Protein AF-A0A529K3I7-F1 (afdb_monomer_lite)

Foldseek 3Di:
DEDDPFCVVVVVVVCVVCVVVVHHDDYFYQQLVSQLVVLVCLLVVVDQEEEAAEPLLLLCQLPVARRHVDDCGLASCLVSQHYYEYEHANVQWGKHFAPVRPDPVCVVFDWDCPDNTIIITGDDPVSVVVSVVSNVVSNVSGNYHYHYDYDPQARGPVRD

pLDDT: mean 96.74, std 2.54, range [81.31, 98.75]

Secondary structure (DSSP, 8-state):
-EE-GGGHHHHHHHHHHHHTTT-----EETTTHHHHHHHHHHHHT--S-EEEEE-THHHHHHHT-TT---TTTT-HHHHHT--EEEEEETTTEEEESSGGGS-GGGTTS-EEEEETTEEEEEPPHHHHHHHHHHHHHHHHT-SS-EEE---TT-SBTTB-

Structure (mmCIF, N/CA/C/O backbone):
data_AF-A0A529K3I7-F1
#
_entry.id   AF-A0A529K3I7-F1
#
loop_
_atom_site.group_PDB
_atom_site.id
_atom_site.type_symbol
_atom_site.label_atom_id
_atom_site.label_alt_id
_atom_site.label_comp_id
_atom_site.label_asym_id
_atom_site.label_entity_id
_atom_site.label_seq_id
_atom_site.pdbx_PDB_ins_code
_atom_site.Cartn_x
_atom_site.Cartn_y
_atom_site.Cartn_z
_atom_site.occupancy
_atom_site.B_iso_or_equiv
_atom_site.auth_seq_id
_atom_site.auth_comp_id
_atom_site.auth_asym_id
_atom_site.auth_atom_id
_atom_site.pdbx_PDB_model_num
ATOM 1 N N . ILE A 1 1 ? -2.360 6.170 8.820 1.00 98.06 1 ILE A N 1
ATOM 2 C CA . ILE A 1 1 ? -2.773 6.306 7.402 1.00 98.06 1 ILE A CA 1
ATOM 3 C C . ILE A 1 1 ? -1.567 6.104 6.493 1.00 98.06 1 ILE A C 1
ATOM 5 O O . ILE A 1 1 ? -0.516 6.641 6.817 1.00 98.06 1 ILE A O 1
ATOM 9 N N . THR A 1 2 ? -1.666 5.329 5.412 1.00 98.62 2 THR A N 1
ATOM 10 C CA . THR A 1 2 ? -0.541 5.107 4.476 1.00 98.62 2 THR A CA 1
ATOM 11 C C . THR A 1 2 ? -0.596 6.037 3.270 1.00 98.62 2 THR A C 1
ATOM 13 O O . THR A 1 2 ? -1.675 6.370 2.777 1.00 98.62 2 THR A O 1
ATOM 16 N N . ALA A 1 3 ? 0.573 6.461 2.795 1.00 98.06 3 ALA A N 1
ATOM 17 C CA . ALA A 1 3 ? 0.704 7.460 1.744 1.00 98.06 3 ALA A CA 1
ATOM 18 C C . ALA A 1 3 ? 1.839 7.154 0.771 1.00 98.06 3 ALA A C 1
ATOM 20 O O . ALA A 1 3 ? 2.888 6.641 1.154 1.00 98.06 3 ALA A O 1
ATOM 21 N N . PHE A 1 4 ? 1.659 7.570 -0.474 1.00 95.88 4 PHE A N 1
ATOM 22 C CA . PHE A 1 4 ? 2.696 7.602 -1.492 1.00 95.88 4 PHE A CA 1
ATOM 23 C C . PHE A 1 4 ? 2.554 8.879 -2.320 1.00 95.88 4 PHE A C 1
ATOM 25 O O . PHE A 1 4 ? 1.513 9.538 -2.267 1.00 95.88 4 PHE A O 1
ATOM 32 N N . GLY A 1 5 ? 3.589 9.264 -3.075 1.00 93.94 5 GLY A N 1
ATOM 33 C CA . GLY A 1 5 ? 3.582 10.530 -3.827 1.00 93.94 5 GLY A CA 1
ATOM 34 C C . GLY A 1 5 ? 2.302 10.699 -4.656 1.00 93.94 5 GLY A C 1
ATOM 35 O O . GLY A 1 5 ? 1.607 11.702 -4.528 1.00 93.94 5 GLY A O 1
ATOM 36 N N . VAL A 1 6 ? 1.924 9.630 -5.355 1.00 94.81 6 VAL A N 1
ATOM 37 C CA . VAL A 1 6 ? 0.762 9.537 -6.254 1.00 94.81 6 VAL A CA 1
ATOM 38 C C . VAL A 1 6 ? -0.597 9.340 -5.564 1.00 94.81 6 VAL A C 1
ATOM 40 O O . VAL A 1 6 ? -1.620 9.282 -6.235 1.00 94.81 6 VAL A O 1
ATOM 43 N N . THR A 1 7 ? -0.630 9.203 -4.235 1.00 96.88 7 THR A N 1
ATOM 44 C CA . THR A 1 7 ? -1.868 9.112 -3.428 1.00 96.88 7 THR A CA 1
ATOM 45 C C . THR A 1 7 ? -1.986 10.252 -2.410 1.00 96.88 7 THR A C 1
ATOM 47 O O . THR A 1 7 ? -2.975 10.352 -1.677 1.00 96.88 7 THR A O 1
ATOM 50 N N . THR A 1 8 ? -1.008 11.164 -2.388 1.00 96.25 8 THR A N 1
ATOM 51 C CA . THR A 1 8 ? -0.937 12.307 -1.467 1.00 96.25 8 THR A CA 1
ATOM 52 C C . THR A 1 8 ? -2.216 13.158 -1.449 1.00 96.25 8 THR A C 1
ATOM 54 O O . THR A 1 8 ? -2.646 13.532 -0.353 1.00 96.25 8 THR A O 1
ATOM 57 N N . PRO A 1 9 ? -2.884 13.457 -2.588 1.00 95.56 9 PRO A N 1
ATOM 58 C CA . PRO A 1 9 ? -4.130 14.224 -2.563 1.00 95.56 9 PRO A CA 1
ATOM 59 C C . PRO A 1 9 ? -5.234 13.572 -1.713 1.00 95.56 9 PRO A C 1
ATOM 61 O O . PRO A 1 9 ? -5.868 14.264 -0.910 1.00 95.56 9 PRO A O 1
ATOM 64 N N . ALA A 1 10 ? -5.418 12.252 -1.834 1.00 95.88 10 ALA A N 1
ATOM 65 C CA . ALA A 1 10 ? -6.414 11.494 -1.073 1.00 95.88 10 ALA A CA 1
ATOM 66 C C . ALA A 1 10 ? -6.068 11.451 0.424 1.00 95.88 10 ALA A C 1
ATOM 68 O O . ALA A 1 10 ? -6.906 11.763 1.269 1.00 95.88 10 ALA A O 1
ATOM 69 N N . VAL A 1 11 ? -4.803 11.172 0.756 1.00 97.44 11 VAL A N 1
ATOM 70 C CA . VAL A 1 11 ? -4.299 11.154 2.141 1.00 97.44 11 VAL A CA 1
ATOM 71 C C . VAL A 1 11 ? -4.511 12.507 2.817 1.00 97.44 11 VAL A C 1
ATOM 73 O O . VAL A 1 11 ? -5.066 12.574 3.913 1.00 97.44 11 VAL A O 1
ATOM 76 N N . ASN A 1 12 ? -4.134 13.599 2.149 1.00 97.31 12 ASN A N 1
ATOM 77 C CA . ASN A 1 12 ? -4.292 14.950 2.683 1.00 97.31 12 ASN A CA 1
ATOM 78 C C . ASN A 1 12 ? -5.764 15.321 2.895 1.00 97.31 12 ASN A C 1
ATOM 80 O O . ASN A 1 12 ? -6.085 16.051 3.835 1.00 97.31 12 ASN A O 1
ATOM 84 N N . HIS A 1 13 ? -6.663 14.842 2.031 1.00 96.56 13 HIS A N 1
ATOM 85 C CA . HIS A 1 13 ? -8.098 15.018 2.227 1.00 96.56 13 HIS A CA 1
ATOM 86 C C . HIS A 1 13 ? -8.577 14.309 3.501 1.00 96.56 13 HIS A C 1
ATOM 88 O O . HIS A 1 13 ? -9.212 14.948 4.340 1.00 96.56 13 HIS A O 1
ATOM 94 N N . CYS A 1 14 ? -8.208 13.040 3.693 1.00 96.81 14 CYS A N 1
ATOM 95 C CA . CYS A 1 14 ? -8.565 12.279 4.891 1.00 96.81 14 CYS A CA 1
ATOM 96 C C . CYS A 1 14 ? -7.999 12.900 6.174 1.00 96.81 14 CYS A C 1
ATOM 98 O O . CYS A 1 14 ? -8.733 13.044 7.145 1.00 96.81 14 CYS A O 1
ATOM 100 N N . VAL A 1 15 ? -6.733 13.336 6.174 1.00 97.12 15 VAL A N 1
ATOM 101 C CA . VAL A 1 15 ? -6.121 14.000 7.340 1.00 97.12 15 VAL A CA 1
ATOM 102 C C . VAL A 1 15 ? -6.913 15.248 7.741 1.00 97.12 15 VAL A C 1
ATOM 104 O O . VAL A 1 15 ? -7.251 15.399 8.912 1.00 97.12 15 VAL A O 1
ATOM 107 N N . ARG A 1 16 ? -7.286 16.109 6.782 1.00 96.44 16 ARG A N 1
ATOM 108 C CA . ARG A 1 16 ? -8.114 17.296 7.071 1.00 96.44 16 ARG A CA 1
ATOM 109 C C . ARG A 1 16 ? -9.496 16.928 7.607 1.00 96.44 16 ARG A C 1
ATOM 111 O O . ARG A 1 16 ? -9.970 17.572 8.540 1.00 96.44 16 ARG A O 1
ATOM 118 N N . LEU A 1 17 ? -10.132 15.910 7.026 1.00 96.56 17 LEU A N 1
ATOM 119 C CA . LEU A 1 17 ? -11.435 15.425 7.478 1.00 96.56 17 LEU A CA 1
ATOM 120 C C . LEU A 1 17 ? -11.368 14.947 8.936 1.00 96.56 17 LEU A C 1
ATOM 122 O O . LEU A 1 17 ? -12.222 15.313 9.740 1.00 96.56 17 LEU A O 1
ATOM 126 N N . PHE A 1 18 ? -10.334 14.183 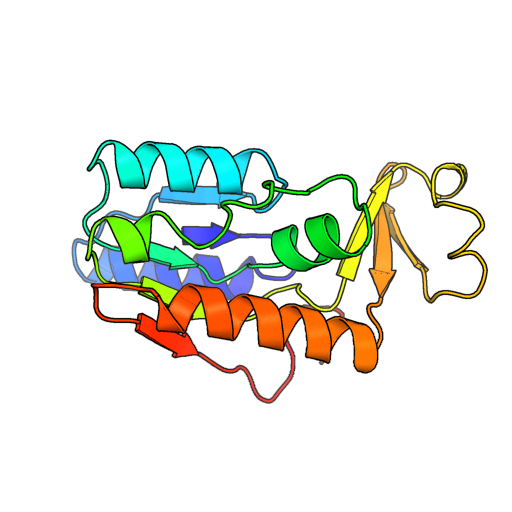9.284 1.00 95.62 18 PHE A N 1
ATOM 127 C CA . PHE A 1 18 ? -10.106 13.666 10.633 1.00 95.62 18 PHE A CA 1
ATOM 128 C C . PHE A 1 18 ? -9.816 14.762 11.654 1.00 95.62 18 PHE A C 1
ATOM 130 O O . PHE A 1 18 ? -10.419 14.758 12.727 1.00 95.62 18 PHE A O 1
ATOM 137 N N . SER A 1 19 ? -9.003 15.761 11.299 1.00 91.50 19 SER A N 1
ATOM 138 C CA . SER A 1 19 ? -8.770 16.918 12.173 1.00 91.50 19 SER A CA 1
ATOM 139 C C . SER A 1 19 ? -10.068 17.660 12.516 1.00 91.50 19 SER A C 1
ATOM 141 O O . SER A 1 19 ? -10.224 18.130 13.640 1.00 91.50 19 SER A O 1
ATOM 143 N N . GLY A 1 20 ? -11.031 17.714 11.587 1.00 93.56 20 GLY A N 1
ATOM 144 C CA . GLY A 1 20 ? -12.361 18.287 11.830 1.00 93.56 20 GLY A CA 1
ATOM 145 C C . GLY A 1 20 ? -13.244 17.487 12.799 1.00 93.56 20 GLY A C 1
ATOM 146 O O . GLY A 1 20 ? -14.236 18.022 13.284 1.00 93.56 20 GLY A O 1
ATOM 147 N N . HIS A 1 21 ? -12.882 16.237 13.101 1.00 94.12 21 HIS A N 1
ATOM 148 C CA . HIS A 1 21 ? -13.619 15.322 13.982 1.00 94.12 21 HIS A CA 1
ATOM 149 C C . HIS A 1 21 ? -12.819 14.937 15.240 1.00 94.12 21 HIS A C 1
ATOM 151 O O . HIS A 1 21 ? -13.122 13.927 15.869 1.00 94.12 21 HIS A O 1
ATOM 157 N N . SER A 1 22 ? -11.789 15.714 15.604 1.00 93.31 22 SER A N 1
ATOM 158 C CA . SER A 1 22 ? -10.903 15.427 16.749 1.00 93.31 22 SER A CA 1
ATOM 159 C C . SER A 1 22 ? -10.196 14.065 16.668 1.00 93.31 22 SER A C 1
ATOM 161 O O . SER A 1 22 ? -9.869 13.474 17.694 1.00 93.31 22 SER A O 1
ATOM 163 N N . ILE A 1 23 ? -9.939 13.577 15.451 1.00 95.81 23 ILE A N 1
ATOM 164 C CA . ILE A 1 23 ? -9.162 12.363 15.194 1.00 95.81 23 ILE A CA 1
ATOM 165 C C . ILE A 1 23 ? -7.740 12.778 14.807 1.00 95.81 23 ILE A C 1
ATOM 167 O O . ILE A 1 23 ? -7.536 13.517 13.839 1.00 95.81 23 ILE A O 1
ATOM 171 N N . GLU A 1 24 ? -6.752 12.285 15.550 1.00 96.12 24 GLU A N 1
ATOM 172 C CA . GLU A 1 24 ? -5.339 12.463 15.222 1.00 96.12 24 GLU A CA 1
ATOM 173 C C . GLU A 1 24 ? -4.891 11.409 14.203 1.00 96.12 24 GLU A C 1
ATOM 175 O O . GLU A 1 24 ? -5.139 10.214 14.359 1.00 96.12 24 GLU A O 1
ATOM 180 N N . ALA A 1 25 ? -4.230 11.851 13.133 1.00 96.62 25 ALA A N 1
ATOM 181 C CA . ALA A 1 25 ? -3.794 10.978 12.052 1.00 96.62 25 ALA A CA 1
ATOM 182 C C . ALA A 1 25 ? -2.270 10.988 11.921 1.00 96.62 25 ALA A C 1
ATOM 184 O O . ALA A 1 25 ? -1.671 12.015 11.609 1.00 96.62 25 ALA A O 1
ATOM 185 N N . ILE A 1 26 ? -1.655 9.813 12.063 1.00 98.19 26 ILE A N 1
ATOM 186 C CA . ILE A 1 26 ? -0.230 9.608 11.783 1.00 98.19 26 ILE A CA 1
ATOM 187 C C . ILE A 1 26 ? -0.072 9.041 10.371 1.00 98.19 26 ILE A C 1
ATOM 189 O O . ILE A 1 26 ? -0.645 7.994 10.040 1.00 98.19 26 ILE A O 1
ATOM 193 N N . VAL A 1 27 ? 0.689 9.744 9.529 1.00 98.44 27 VAL A N 1
ATOM 194 C CA . VAL A 1 27 ? 0.944 9.367 8.133 1.00 98.44 27 VAL A CA 1
ATOM 195 C C . VAL A 1 27 ? 2.219 8.531 8.028 1.00 98.44 27 VAL A C 1
ATOM 197 O O . VAL A 1 27 ? 3.275 8.938 8.504 1.00 98.44 27 VAL A O 1
ATOM 200 N N . PHE A 1 28 ? 2.126 7.388 7.354 1.00 98.69 28 PHE A N 1
ATOM 201 C CA . PHE A 1 28 ? 3.240 6.489 7.076 1.00 98.69 28 PHE A CA 1
ATOM 202 C C . PHE A 1 28 ? 3.524 6.455 5.571 1.00 98.69 28 PHE A C 1
ATOM 204 O O . PHE A 1 28 ? 2.610 6.172 4.793 1.00 98.69 28 PHE A O 1
ATOM 211 N N . PRO A 1 29 ? 4.765 6.714 5.129 1.00 98.12 29 PRO A N 1
ATOM 212 C CA . PRO A 1 29 ? 5.129 6.524 3.731 1.00 98.12 29 PRO A CA 1
ATOM 213 C C . PRO A 1 29 ? 5.136 5.028 3.393 1.00 98.12 29 PRO A C 1
ATOM 215 O O . PRO A 1 29 ? 5.792 4.245 4.073 1.00 98.12 29 PRO A O 1
ATOM 218 N N . ALA A 1 30 ? 4.441 4.627 2.334 1.00 98.31 30 ALA A N 1
ATOM 219 C CA . ALA A 1 30 ? 4.366 3.244 1.867 1.00 98.31 30 ALA A CA 1
ATOM 220 C C . ALA A 1 30 ? 5.637 2.854 1.084 1.00 98.31 30 ALA A C 1
ATOM 222 O O . ALA A 1 30 ? 5.610 2.642 -0.123 1.00 98.31 30 ALA A O 1
ATOM 223 N N . ASN A 1 31 ? 6.781 2.858 1.771 1.00 97.25 31 ASN A N 1
ATOM 224 C CA . ASN A 1 31 ? 8.114 2.593 1.221 1.00 97.25 31 ASN A CA 1
ATOM 225 C C . ASN A 1 31 ? 8.742 1.301 1.781 1.00 97.25 31 ASN A C 1
ATOM 227 O O . ASN A 1 31 ? 9.964 1.174 1.880 1.00 97.25 31 ASN A O 1
ATOM 231 N N . GLY A 1 32 ? 7.908 0.383 2.255 1.00 98.00 32 GLY A N 1
ATOM 232 C CA . GLY A 1 32 ? 8.281 -0.844 2.942 1.00 98.00 32 GLY A CA 1
ATOM 233 C C . GLY A 1 32 ? 8.548 -0.619 4.427 1.00 98.00 32 GLY A C 1
ATOM 234 O O . GLY A 1 32 ? 7.971 -1.280 5.292 1.00 98.00 32 GLY A O 1
ATOM 235 N N . ALA A 1 33 ? 9.424 0.336 4.752 1.00 98.38 33 ALA A N 1
ATOM 236 C CA . ALA A 1 33 ? 9.751 0.661 6.139 1.00 98.38 33 ALA A CA 1
ATOM 237 C C . ALA A 1 33 ? 8.573 1.309 6.879 1.00 98.38 33 ALA A C 1
ATOM 239 O O . ALA A 1 33 ? 8.329 0.969 8.039 1.00 98.38 33 ALA A O 1
ATOM 240 N N . GLY A 1 34 ? 7.833 2.210 6.226 1.00 98.56 34 GLY A N 1
ATOM 241 C CA . GLY A 1 34 ? 6.668 2.848 6.834 1.00 98.56 34 GLY A CA 1
ATOM 242 C C . GLY A 1 34 ? 5.518 1.873 7.070 1.00 98.56 34 GLY A C 1
ATOM 243 O O . GLY A 1 34 ? 4.980 1.873 8.176 1.00 98.56 34 GLY A O 1
ATOM 244 N N . GLY A 1 35 ? 5.215 0.978 6.121 1.00 98.62 35 GLY A N 1
ATOM 245 C CA . GLY A 1 35 ? 4.261 -0.114 6.329 1.00 98.62 35 GLY A CA 1
ATOM 246 C C . GLY A 1 35 ? 4.636 -0.995 7.516 1.00 98.62 35 GLY A C 1
ATOM 247 O O . GLY A 1 35 ? 3.847 -1.139 8.446 1.00 98.62 35 GLY A O 1
ATOM 248 N N . ARG A 1 36 ? 5.879 -1.500 7.566 1.00 98.62 36 ARG A N 1
ATOM 249 C CA . ARG A 1 36 ? 6.367 -2.289 8.717 1.00 98.62 36 ARG A CA 1
ATOM 250 C C . ARG A 1 36 ? 6.241 -1.544 10.041 1.00 98.62 36 ARG A C 1
ATOM 252 O O . ARG A 1 36 ? 5.873 -2.139 11.053 1.00 98.62 36 ARG A O 1
ATOM 259 N N . LYS A 1 37 ? 6.564 -0.247 10.054 1.00 98.75 37 LYS A N 1
ATOM 260 C CA . LYS A 1 37 ? 6.471 0.558 11.272 1.00 98.75 37 LYS A CA 1
ATOM 261 C C . LYS A 1 37 ? 5.020 0.740 11.712 1.00 98.75 37 LYS A C 1
ATOM 263 O O . LYS A 1 37 ? 4.759 0.635 12.907 1.00 98.75 37 LYS A O 1
ATOM 268 N N . MET A 1 38 ? 4.103 0.968 10.773 1.00 98.75 38 MET A N 1
ATOM 269 C CA . MET A 1 38 ? 2.669 1.032 11.050 1.00 98.75 38 MET A CA 1
ATOM 270 C C . MET A 1 38 ? 2.171 -0.281 11.665 1.00 98.75 38 MET A C 1
ATOM 272 O O . MET A 1 38 ? 1.595 -0.243 12.747 1.00 98.75 38 MET A O 1
ATOM 276 N N . GLU A 1 39 ? 2.450 -1.429 11.036 1.00 98.69 39 GLU A N 1
ATOM 277 C CA . GLU A 1 39 ? 2.046 -2.753 11.549 1.00 98.69 39 GLU A CA 1
ATOM 278 C C . GLU A 1 39 ? 2.570 -2.984 12.978 1.00 98.69 39 GLU A C 1
ATOM 280 O O . GLU A 1 39 ? 1.812 -3.346 13.874 1.00 98.69 39 GLU A O 1
ATOM 285 N N . SER A 1 40 ? 3.850 -2.681 13.224 1.00 98.62 40 SER A N 1
ATOM 286 C CA . SER A 1 40 ? 4.471 -2.835 14.546 1.00 98.62 40 SER A CA 1
ATOM 287 C C . SER A 1 40 ? 3.821 -1.968 15.629 1.00 98.62 40 SER A C 1
ATOM 289 O O . SER A 1 40 ? 3.714 -2.408 16.773 1.00 98.62 40 SER A O 1
ATOM 291 N N . LEU A 1 41 ? 3.418 -0.738 15.303 1.00 98.69 41 LEU A N 1
ATOM 292 C CA . LEU A 1 41 ? 2.751 0.155 16.254 1.00 98.69 41 LEU A CA 1
ATOM 293 C C . LEU A 1 41 ? 1.295 -0.267 16.502 1.00 98.69 41 LEU A C 1
ATOM 295 O O . LEU A 1 41 ? 0.816 -0.189 17.630 1.00 98.69 41 LEU A O 1
ATOM 299 N N . VAL A 1 42 ? 0.609 -0.777 15.476 1.00 98.69 42 VAL A N 1
ATOM 300 C CA . VAL A 1 42 ? -0.726 -1.372 15.632 1.00 98.69 42 VAL A CA 1
ATOM 301 C C . VAL A 1 42 ? -0.669 -2.575 16.575 1.00 98.69 42 VAL A C 1
ATOM 303 O O . VAL A 1 42 ? -1.480 -2.679 17.495 1.00 98.69 42 VAL A O 1
ATOM 306 N N . ASP A 1 43 ? 0.324 -3.453 16.418 1.00 98.31 43 ASP A N 1
ATOM 307 C CA . ASP A 1 43 ? 0.517 -4.589 17.325 1.00 98.31 43 ASP A CA 1
ATOM 308 C C . ASP A 1 43 ? 0.747 -4.163 18.776 1.00 98.31 43 ASP A C 1
ATOM 310 O O . ASP A 1 43 ? 0.184 -4.770 19.698 1.00 98.31 43 ASP A O 1
ATOM 314 N N . ALA A 1 44 ? 1.524 -3.095 18.965 1.00 98.50 44 ALA A N 1
ATOM 315 C CA . ALA A 1 44 ? 1.784 -2.491 20.266 1.00 98.50 44 ALA A CA 1
ATOM 316 C C . ALA A 1 44 ? 0.537 -1.837 20.896 1.00 98.50 44 ALA A C 1
ATOM 318 O O . ALA A 1 44 ? 0.541 -1.571 22.092 1.00 98.50 44 ALA A O 1
ATOM 319 N N . GLY A 1 45 ? -0.555 -1.667 20.140 1.00 98.31 45 GLY A N 1
ATOM 320 C CA . GLY A 1 45 ? -1.802 -1.075 20.632 1.00 98.31 45 GLY A CA 1
ATOM 321 C C . GLY A 1 45 ? -1.805 0.453 20.618 1.00 98.31 45 GLY A C 1
ATOM 322 O O . GLY A 1 45 ? -2.587 1.056 21.340 1.00 98.31 45 GLY A O 1
ATOM 323 N N . GLU A 1 46 ? -0.954 1.070 19.797 1.00 98.50 46 GLU A N 1
ATOM 324 C CA . GLU A 1 46 ? -0.809 2.532 19.703 1.00 98.50 46 GLU A CA 1
ATOM 325 C C . GLU A 1 46 ? -1.888 3.195 18.825 1.00 98.50 46 GLU A C 1
ATOM 327 O O . GLU A 1 46 ? -1.911 4.415 18.685 1.00 98.50 46 GLU A O 1
ATOM 332 N N . PHE A 1 47 ? -2.757 2.405 18.184 1.00 98.31 47 PHE A N 1
ATOM 333 C CA . PHE A 1 47 ? -3.771 2.894 17.250 1.00 98.31 47 PHE A CA 1
ATOM 334 C C . PHE A 1 47 ? -5.139 2.263 17.499 1.00 98.31 47 PHE A C 1
ATOM 336 O O . PHE A 1 47 ? -5.255 1.042 17.603 1.00 98.31 47 PHE A O 1
ATOM 343 N N . ASP A 1 48 ? -6.178 3.100 17.473 1.00 98.00 48 ASP A N 1
ATOM 344 C CA . ASP A 1 48 ? -7.577 2.671 17.576 1.00 98.00 48 ASP A CA 1
ATOM 345 C C . ASP A 1 48 ? -8.156 2.165 16.247 1.00 98.00 48 ASP A C 1
ATOM 347 O O . ASP A 1 48 ? -9.129 1.415 16.243 1.00 98.00 48 ASP A O 1
ATOM 351 N N . ALA A 1 49 ? -7.598 2.593 15.108 1.00 98.19 49 ALA A N 1
ATOM 352 C CA . ALA A 1 49 ? -8.047 2.213 13.769 1.00 98.19 49 ALA A CA 1
ATOM 353 C C . ALA A 1 49 ? -6.946 2.417 12.716 1.00 98.19 49 ALA A C 1
ATOM 355 O O . ALA A 1 49 ? -6.017 3.208 12.900 1.00 98.19 49 ALA A O 1
ATOM 356 N N . VAL A 1 50 ? -7.085 1.746 11.570 1.00 98.56 50 VAL A N 1
ATOM 357 C CA . VAL A 1 50 ? -6.172 1.883 10.427 1.00 98.56 50 VAL A CA 1
ATOM 358 C C . VAL A 1 50 ? -6.924 2.341 9.182 1.00 98.56 50 VAL A C 1
ATOM 360 O O . VAL A 1 50 ? -7.910 1.740 8.768 1.00 98.56 50 VAL A O 1
ATOM 363 N N . LEU A 1 51 ? -6.405 3.392 8.548 1.00 98.44 51 LEU A N 1
ATOM 364 C CA . LEU A 1 51 ? -6.791 3.806 7.202 1.00 98.44 51 LEU A CA 1
ATOM 365 C C . LEU A 1 51 ? -5.624 3.547 6.243 1.00 98.44 51 LEU A C 1
ATOM 367 O O . LEU A 1 51 ? -4.690 4.342 6.156 1.00 98.44 51 LEU A O 1
ATOM 371 N N . ASP A 1 52 ? -5.652 2.431 5.538 1.00 98.44 52 ASP A N 1
ATOM 372 C CA . ASP A 1 52 ? -4.571 1.981 4.672 1.00 98.44 52 ASP A CA 1
ATOM 373 C C . ASP A 1 52 ? -4.877 2.294 3.202 1.00 98.44 52 ASP A C 1
ATOM 375 O O . ASP A 1 52 ? -5.308 1.438 2.430 1.00 98.44 52 ASP A O 1
ATOM 379 N N . LEU A 1 53 ? -4.729 3.567 2.824 1.00 98.38 53 LEU A N 1
ATOM 380 C CA . LEU A 1 53 ? -5.064 4.030 1.474 1.00 98.38 53 LEU A CA 1
ATOM 381 C C . LEU A 1 53 ? -4.067 3.583 0.409 1.00 98.38 53 LEU A C 1
ATOM 383 O O . LEU A 1 53 ? -4.424 3.538 -0.764 1.00 98.38 53 LEU A O 1
ATOM 387 N N . THR A 1 54 ? -2.820 3.323 0.795 1.00 98.56 54 THR A N 1
ATOM 388 C CA . THR A 1 54 ? -1.727 3.038 -0.132 1.00 98.56 54 THR A CA 1
ATOM 389 C C . THR A 1 54 ? -1.090 1.695 0.197 1.00 98.56 54 THR A C 1
ATOM 391 O O . THR A 1 54 ? -0.224 1.593 1.065 1.00 98.56 54 THR A O 1
ATOM 394 N N . THR A 1 55 ? -1.513 0.667 -0.533 1.00 98.44 55 THR A N 1
ATOM 395 C CA . THR A 1 55 ? -1.119 -0.736 -0.326 1.00 98.44 55 THR A CA 1
ATOM 396 C C . THR A 1 55 ? -0.084 -1.228 -1.348 1.00 98.44 55 THR A C 1
ATOM 398 O O . THR A 1 55 ? 0.164 -2.427 -1.450 1.00 98.44 55 THR A O 1
ATOM 401 N N . THR A 1 56 ? 0.575 -0.306 -2.063 1.00 98.44 56 THR A N 1
ATOM 402 C CA . THR A 1 56 ? 1.638 -0.566 -3.064 1.00 98.44 56 THR A CA 1
ATOM 403 C C . THR A 1 56 ? 2.744 -1.518 -2.590 1.00 98.44 56 THR A C 1
ATOM 405 O O . THR A 1 56 ? 3.258 -2.313 -3.368 1.00 98.44 56 THR A O 1
ATOM 408 N N . GLU A 1 57 ? 3.042 -1.543 -1.288 1.00 98.75 57 GLU A N 1
ATOM 409 C CA . GLU A 1 57 ? 4.043 -2.441 -0.694 1.00 98.75 57 GLU A CA 1
ATOM 410 C C . GLU A 1 57 ? 3.715 -3.935 -0.909 1.00 98.75 57 GLU A C 1
ATOM 412 O O . GLU A 1 57 ? 4.615 -4.773 -0.848 1.00 98.75 57 GLU A O 1
ATOM 417 N N . LEU A 1 58 ? 2.446 -4.278 -1.184 1.00 98.62 58 LEU A N 1
ATOM 418 C CA . LEU A 1 58 ? 2.020 -5.627 -1.574 1.00 98.62 58 LEU A CA 1
ATOM 419 C C . LEU A 1 58 ? 2.461 -5.989 -3.001 1.00 98.62 58 LEU A C 1
ATOM 421 O O . LEU A 1 58 ? 2.814 -7.141 -3.250 1.00 98.62 58 LEU A O 1
ATOM 425 N N . ALA A 1 59 ? 2.468 -5.025 -3.927 1.00 98.50 59 ALA A N 1
ATOM 426 C CA . ALA A 1 59 ? 2.975 -5.226 -5.283 1.00 98.50 59 ALA A CA 1
ATOM 427 C C . ALA A 1 59 ? 4.495 -5.433 -5.266 1.00 98.50 59 ALA A C 1
ATOM 429 O O . ALA A 1 59 ? 5.014 -6.344 -5.915 1.00 98.50 59 ALA A O 1
ATOM 430 N N . ASP A 1 60 ? 5.198 -4.640 -4.455 1.00 98.50 60 ASP A N 1
ATOM 431 C CA . ASP A 1 60 ? 6.627 -4.802 -4.213 1.00 98.50 60 ASP A CA 1
ATOM 432 C C . ASP A 1 60 ? 6.970 -6.162 -3.588 1.00 98.50 60 ASP A C 1
ATOM 434 O O . ASP A 1 60 ? 7.891 -6.824 -4.064 1.00 98.50 60 ASP A O 1
ATOM 438 N N . GLU A 1 61 ? 6.222 -6.629 -2.585 1.00 98.38 61 GLU A N 1
ATOM 439 C CA . GLU A 1 61 ? 6.423 -7.975 -2.025 1.00 98.38 61 GLU A CA 1
ATOM 440 C C . GLU A 1 61 ? 6.201 -9.072 -3.075 1.00 98.38 61 GLU A C 1
ATOM 442 O O . GLU A 1 61 ? 7.007 -9.993 -3.193 1.00 98.38 61 GLU A O 1
ATOM 447 N N . PHE A 1 62 ? 5.140 -8.962 -3.879 1.00 98.06 62 PHE A N 1
ATOM 448 C CA . PHE A 1 62 ? 4.794 -9.984 -4.867 1.00 98.06 62 PHE A CA 1
ATOM 449 C C . PHE A 1 62 ? 5.821 -10.090 -6.008 1.00 98.06 62 PHE A C 1
ATOM 451 O O . PHE A 1 62 ? 6.144 -11.190 -6.458 1.00 98.06 62 PHE A O 1
ATOM 458 N N . LEU A 1 63 ? 6.363 -8.958 -6.472 1.00 97.88 63 LEU A N 1
ATOM 459 C CA . LEU A 1 63 ? 7.209 -8.899 -7.675 1.00 97.88 63 LEU A CA 1
ATOM 460 C C . LEU A 1 63 ? 8.705 -8.712 -7.387 1.00 97.88 63 LEU A C 1
ATOM 462 O O . LEU A 1 63 ? 9.524 -8.730 -8.318 1.00 97.88 63 LEU A O 1
ATOM 466 N N . GLY A 1 64 ? 9.081 -8.611 -6.111 1.00 97.44 64 GLY A N 1
ATOM 467 C CA . GLY A 1 64 ? 10.463 -8.407 -5.675 1.00 97.44 64 GLY A CA 1
ATOM 468 C C . GLY A 1 64 ? 10.938 -6.968 -5.871 1.00 97.44 64 GLY A C 1
ATOM 469 O O . GLY A 1 64 ? 12.082 -6.742 -6.266 1.00 97.44 64 GLY A O 1
ATOM 470 N N . GLY A 1 65 ? 10.041 -6.012 -5.649 1.00 97.69 65 GLY A N 1
ATOM 471 C CA . GLY A 1 65 ? 10.353 -4.594 -5.582 1.00 97.69 65 GLY A CA 1
ATOM 472 C C . GLY A 1 65 ? 11.139 -4.222 -4.321 1.00 97.69 65 GLY A C 1
ATOM 473 O O . GLY A 1 65 ? 11.318 -5.001 -3.384 1.00 97.69 65 GLY A O 1
ATOM 474 N N . THR A 1 66 ? 11.648 -2.999 -4.315 1.00 96.94 66 THR A N 1
ATOM 475 C CA . THR A 1 66 ? 12.540 -2.458 -3.279 1.00 96.94 66 THR A CA 1
ATOM 476 C C . THR A 1 66 ? 11.798 -1.919 -2.056 1.00 96.94 66 THR A C 1
ATOM 478 O O . THR A 1 66 ? 12.396 -1.801 -0.987 1.00 96.94 66 THR A O 1
ATOM 481 N N . ALA A 1 67 ? 10.504 -1.627 -2.187 1.00 97.12 67 ALA A N 1
ATOM 482 C CA . ALA A 1 67 ? 9.645 -1.063 -1.152 1.00 97.12 67 ALA A CA 1
ATOM 483 C C . ALA A 1 67 ? 8.722 -2.116 -0.510 1.00 97.12 67 ALA A C 1
ATOM 485 O O . ALA A 1 67 ? 7.634 -1.790 -0.040 1.00 97.12 67 ALA A O 1
ATOM 486 N N . THR A 1 68 ? 9.139 -3.384 -0.452 1.00 98.19 68 THR A N 1
ATOM 487 C CA . THR A 1 68 ? 8.364 -4.413 0.257 1.00 98.19 68 THR A CA 1
ATOM 488 C C . THR A 1 68 ? 8.274 -4.110 1.758 1.00 98.19 68 THR A C 1
ATOM 490 O O . THR A 1 68 ? 9.269 -3.754 2.403 1.00 98.19 68 THR A O 1
ATOM 493 N N . ALA A 1 69 ? 7.083 -4.297 2.336 1.00 98.06 69 ALA A N 1
ATOM 494 C CA . ALA A 1 69 ? 6.851 -4.303 3.782 1.00 98.06 69 ALA A CA 1
ATOM 495 C C . ALA A 1 69 ? 6.868 -5.717 4.404 1.00 98.06 69 ALA A C 1
ATOM 497 O O . ALA A 1 69 ? 6.688 -5.857 5.613 1.00 98.06 69 ALA A O 1
ATOM 498 N N . GLY A 1 70 ? 7.162 -6.747 3.610 1.00 98.00 70 GLY A N 1
ATOM 499 C CA . GLY A 1 70 ? 7.239 -8.143 4.027 1.00 98.00 70 GLY A CA 1
ATOM 500 C C . GLY A 1 70 ? 5.885 -8.863 4.073 1.00 98.00 70 GLY A C 1
ATOM 501 O O . GLY A 1 70 ? 4.827 -8.247 3.902 1.00 98.00 70 GLY A O 1
ATOM 502 N N . PRO A 1 71 ? 5.900 -10.178 4.352 1.00 97.50 71 PRO A N 1
ATOM 503 C CA . PRO A 1 71 ? 4.733 -11.047 4.199 1.00 97.50 71 PRO A CA 1
ATOM 504 C C . PRO A 1 71 ? 3.604 -10.738 5.186 1.00 97.50 71 PRO A C 1
ATOM 506 O O . PRO A 1 71 ? 2.443 -10.999 4.882 1.00 97.50 71 PRO A O 1
ATOM 509 N N . GLU A 1 72 ? 3.912 -10.133 6.334 1.00 97.00 72 GLU A N 1
ATOM 510 C CA . GLU A 1 72 ? 2.929 -9.773 7.365 1.00 97.00 72 GLU A CA 1
ATOM 511 C C . GLU A 1 72 ? 2.202 -8.456 7.083 1.00 97.00 72 GLU A C 1
ATOM 513 O O . GLU A 1 72 ? 1.333 -8.052 7.857 1.00 97.00 72 GLU A O 1
ATOM 518 N N . ARG A 1 73 ? 2.514 -7.776 5.975 1.00 98.31 73 ARG A N 1
ATOM 519 C CA . ARG A 1 73 ? 1.820 -6.545 5.607 1.00 98.31 73 ARG A CA 1
ATOM 520 C C . ARG A 1 73 ? 0.312 -6.783 5.484 1.00 98.31 73 ARG A C 1
ATOM 522 O O . ARG A 1 73 ? -0.111 -7.800 4.925 1.00 98.31 73 ARG A O 1
ATOM 529 N N . LEU A 1 74 ? -0.469 -5.829 5.987 1.00 98.25 74 LEU A N 1
ATOM 530 C CA . LEU A 1 74 ? -1.929 -5.814 6.045 1.00 98.25 74 LEU A CA 1
ATOM 531 C C . LEU A 1 74 ? -2.507 -6.897 6.976 1.00 98.25 74 LEU A C 1
ATOM 533 O O . LEU A 1 74 ? -3.475 -7.571 6.632 1.00 98.25 74 LEU A O 1
ATOM 537 N N . THR A 1 75 ? -1.904 -7.118 8.150 1.00 98.31 75 THR A N 1
ATOM 538 C CA . THR A 1 75 ? -2.392 -8.158 9.082 1.00 98.31 75 THR A CA 1
ATOM 539 C C . THR A 1 75 ? -2.574 -7.689 10.519 1.00 98.31 75 THR A C 1
ATOM 541 O O . THR A 1 75 ? -3.455 -8.217 11.201 1.00 98.31 75 THR A O 1
ATOM 544 N N . ALA A 1 76 ? -1.812 -6.701 11.000 1.00 98.44 76 ALA A N 1
ATOM 545 C CA . ALA A 1 76 ? -1.831 -6.309 12.407 1.00 98.44 76 ALA A CA 1
ATOM 546 C C . ALA A 1 76 ? -3.198 -5.773 12.831 1.00 98.44 76 ALA A C 1
ATOM 548 O O . ALA A 1 76 ? -3.719 -6.199 13.857 1.00 98.44 76 ALA A O 1
ATOM 549 N N . ALA A 1 77 ? -3.834 -4.918 12.022 1.00 98.50 77 ALA A N 1
ATOM 550 C CA . ALA A 1 77 ? -5.154 -4.375 12.350 1.00 98.50 77 ALA A CA 1
ATOM 551 C C . ALA A 1 77 ? -6.204 -5.486 12.508 1.00 98.50 77 ALA A C 1
ATOM 553 O O . ALA A 1 77 ? -6.894 -5.564 13.525 1.00 98.50 77 ALA A O 1
ATOM 554 N N . GLY A 1 78 ? -6.241 -6.411 11.543 1.00 97.94 78 GLY A N 1
ATOM 555 C CA . GLY A 1 78 ? -7.127 -7.571 11.577 1.00 97.94 78 GLY A CA 1
ATOM 556 C C . GLY A 1 78 ? -6.850 -8.501 12.758 1.00 97.94 78 GLY A C 1
ATOM 557 O O . GLY A 1 78 ? -7.793 -8.945 13.408 1.00 97.94 78 GLY A O 1
ATOM 558 N N . ARG A 1 79 ? -5.577 -8.757 13.085 1.00 97.88 79 ARG A N 1
ATOM 559 C CA . ARG A 1 79 ? -5.167 -9.568 14.244 1.00 97.88 79 ARG A CA 1
ATOM 560 C C . ARG A 1 79 ? -5.529 -8.908 15.576 1.00 97.88 79 ARG A C 1
ATOM 562 O O . ARG A 1 79 ? -5.927 -9.603 16.504 1.00 97.88 79 ARG A O 1
ATOM 569 N N . LYS A 1 80 ? -5.385 -7.585 15.678 1.00 98.44 80 LYS A N 1
ATOM 570 C CA . LYS A 1 80 ? -5.716 -6.793 16.874 1.00 98.44 80 LYS A CA 1
ATOM 571 C C . LYS A 1 80 ? -7.212 -6.516 17.014 1.00 98.44 80 LYS A C 1
ATOM 573 O O . LYS A 1 80 ? -7.630 -6.044 18.065 1.00 98.44 80 LYS A O 1
ATOM 578 N N . GLY A 1 81 ? -8.003 -6.816 15.984 1.00 98.31 81 GLY A N 1
ATOM 579 C CA . GLY A 1 81 ? -9.450 -6.622 15.985 1.00 98.31 81 GLY A CA 1
ATOM 580 C C . GLY A 1 81 ? -9.883 -5.157 15.890 1.00 98.31 81 GLY A C 1
ATOM 581 O O . GLY A 1 81 ? -11.056 -4.865 16.113 1.00 98.31 81 GLY A O 1
ATOM 582 N N . ILE A 1 82 ? -8.966 -4.240 15.563 1.00 98.56 82 ILE A N 1
ATOM 583 C CA . ILE A 1 82 ? -9.298 -2.823 15.389 1.00 98.56 82 ILE A CA 1
ATOM 584 C C . ILE A 1 82 ? -9.902 -2.582 13.997 1.00 98.56 82 ILE A C 1
ATOM 586 O O . ILE A 1 82 ? -9.562 -3.304 13.053 1.00 98.56 82 ILE A O 1
ATOM 590 N N . PRO A 1 83 ? -10.784 -1.581 13.828 1.00 98.31 83 PRO A N 1
ATOM 591 C CA . PRO A 1 83 ? -11.333 -1.242 12.522 1.00 98.31 83 PRO A CA 1
ATOM 592 C C . PRO A 1 83 ? -10.237 -0.921 11.500 1.00 98.31 83 PRO A C 1
ATOM 594 O O . PRO A 1 83 ? -9.332 -0.125 11.771 1.00 98.31 83 PRO A O 1
ATOM 597 N N . GLN A 1 84 ? -10.353 -1.495 10.303 1.00 98.50 84 GLN A N 1
ATOM 598 C CA . GLN A 1 84 ? -9.503 -1.158 9.163 1.00 98.50 84 GLN A CA 1
ATOM 599 C C . GLN A 1 84 ? -10.328 -0.796 7.927 1.00 98.50 84 GLN A C 1
ATOM 601 O O . GLN A 1 84 ? -11.273 -1.491 7.553 1.00 98.50 84 GLN A O 1
ATOM 606 N N . LEU A 1 85 ? -9.938 0.290 7.269 1.00 98.44 85 LEU A N 1
ATOM 607 C CA . LEU A 1 85 ? -10.396 0.652 5.933 1.00 98.44 85 LEU A CA 1
ATOM 608 C C . LEU A 1 85 ? -9.186 0.649 5.013 1.00 98.44 85 LEU A C 1
ATOM 610 O O . LEU A 1 85 ? -8.194 1.307 5.322 1.00 98.44 85 LEU A O 1
ATOM 614 N N . ILE A 1 86 ? -9.271 -0.047 3.884 1.00 98.56 86 ILE A N 1
ATOM 615 C CA . ILE A 1 86 ? -8.181 -0.103 2.908 1.00 98.56 86 ILE A CA 1
ATOM 616 C C . ILE A 1 86 ? -8.605 0.441 1.548 1.00 98.56 86 ILE A C 1
ATOM 618 O O . ILE A 1 86 ? -9.785 0.404 1.200 1.00 98.56 86 ILE A O 1
ATOM 622 N N . ALA A 1 87 ? -7.631 0.882 0.759 1.00 98.38 87 ALA A N 1
ATOM 623 C CA . ALA A 1 87 ? -7.785 1.137 -0.668 1.00 98.38 87 ALA A CA 1
ATOM 624 C C . ALA A 1 87 ? -6.568 0.586 -1.443 1.00 98.38 87 ALA A C 1
ATOM 626 O O . ALA A 1 87 ? -5.475 0.459 -0.877 1.00 98.38 87 ALA A O 1
ATOM 627 N N . PRO A 1 88 ? -6.716 0.262 -2.740 1.00 97.81 88 PRO A N 1
ATOM 628 C CA . PRO A 1 88 ? -5.643 -0.301 -3.564 1.00 97.81 88 PRO A CA 1
ATOM 629 C C . PRO A 1 88 ? -4.646 0.761 -4.067 1.00 97.81 88 PRO A C 1
ATOM 631 O O . PRO A 1 88 ? -4.088 0.623 -5.153 1.00 97.81 88 PRO A O 1
ATOM 634 N N . GLY A 1 89 ? -4.443 1.858 -3.327 1.00 98.31 89 GLY A N 1
ATOM 635 C CA . GLY A 1 89 ? -3.668 2.997 -3.810 1.00 98.31 89 GLY A CA 1
ATOM 636 C C . GLY A 1 89 ? -2.252 2.603 -4.223 1.00 98.31 89 GLY A C 1
ATOM 637 O O . GLY A 1 89 ? -1.544 1.925 -3.473 1.00 98.31 89 GLY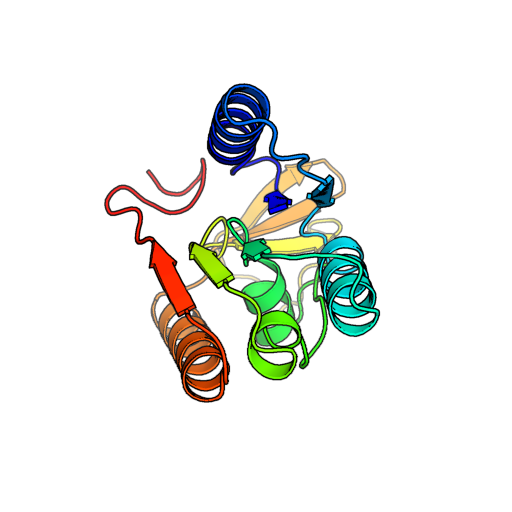 A O 1
ATOM 638 N N . ALA A 1 90 ? -1.856 3.047 -5.417 1.00 98.00 90 ALA A N 1
ATOM 639 C CA . ALA A 1 90 ? -0.572 2.763 -6.054 1.00 98.00 90 ALA A CA 1
ATOM 640 C C . ALA A 1 90 ? -0.229 1.265 -6.218 1.00 98.00 90 ALA A C 1
ATOM 642 O O . ALA A 1 90 ? 0.935 0.918 -6.407 1.00 98.00 90 ALA A O 1
ATOM 643 N N . VAL A 1 91 ? -1.209 0.355 -6.170 1.00 97.50 91 VAL A N 1
ATOM 644 C CA . VAL A 1 91 ? -0.969 -1.075 -6.456 1.00 97.50 91 VAL A CA 1
ATOM 645 C C . VAL A 1 91 ? -0.690 -1.341 -7.945 1.00 97.50 91 VAL A C 1
ATOM 647 O O . VAL A 1 91 ? -0.268 -2.431 -8.328 1.00 97.50 91 VAL A O 1
ATOM 650 N N . ASP A 1 92 ? -0.893 -0.336 -8.799 1.00 97.50 92 ASP A N 1
ATOM 651 C CA . ASP A 1 92 ? -0.596 -0.388 -10.227 1.00 97.50 92 ASP A CA 1
ATOM 652 C C . ASP A 1 92 ? 0.911 -0.306 -10.541 1.00 97.50 92 ASP A C 1
ATOM 654 O O . ASP A 1 92 ? 1.305 -0.371 -11.706 1.00 97.50 92 ASP A O 1
ATOM 658 N N . MET A 1 93 ? 1.777 -0.163 -9.531 1.00 96.81 93 MET A N 1
ATOM 659 C CA . MET A 1 93 ? 3.218 -0.013 -9.721 1.00 96.81 93 MET A CA 1
ATOM 660 C C . MET A 1 93 ? 4.060 -0.777 -8.698 1.00 96.81 93 MET A C 1
ATOM 662 O O . MET A 1 93 ? 3.653 -0.972 -7.558 1.00 96.81 93 MET A O 1
ATOM 666 N N . VAL A 1 94 ? 5.264 -1.156 -9.127 1.00 98.12 94 VAL A N 1
ATOM 667 C CA . VAL A 1 94 ? 6.326 -1.765 -8.313 1.00 98.12 94 VAL A CA 1
ATOM 668 C C . VAL A 1 94 ? 7.540 -0.850 -8.303 1.00 98.12 94 VAL A C 1
ATOM 670 O O . VAL A 1 94 ? 7.932 -0.331 -9.355 1.00 98.12 94 VAL A O 1
ATOM 673 N N . ASN A 1 95 ? 8.168 -0.681 -7.143 1.00 97.81 95 ASN A N 1
ATOM 674 C CA . ASN A 1 95 ? 9.306 0.214 -6.985 1.00 97.81 95 ASN A CA 1
ATOM 675 C C . ASN A 1 95 ? 10.637 -0.505 -7.218 1.00 97.81 95 ASN A C 1
ATOM 677 O O . ASN A 1 95 ? 10.996 -1.445 -6.511 1.00 97.81 95 ASN A O 1
ATOM 681 N N . PHE A 1 96 ? 11.445 0.010 -8.137 1.00 97.31 96 PHE A N 1
ATOM 682 C CA . PHE A 1 96 ? 12.851 -0.352 -8.296 1.00 97.31 96 PHE A CA 1
ATOM 683 C C . PHE A 1 96 ? 13.753 0.869 -8.104 1.00 97.31 96 PHE A C 1
ATOM 685 O O . PHE A 1 96 ? 13.295 2.013 -8.048 1.00 97.31 96 PHE A O 1
ATOM 692 N N . GLY A 1 97 ? 15.060 0.618 -8.012 1.00 94.94 97 GLY A N 1
ATOM 693 C CA . GLY A 1 97 ? 16.070 1.668 -7.951 1.00 94.94 97 GLY A CA 1
ATOM 694 C C . GLY A 1 97 ? 16.291 2.349 -9.305 1.00 94.94 97 GLY A C 1
ATOM 695 O O . GLY A 1 97 ? 15.369 2.581 -10.092 1.00 94.94 97 GLY A O 1
ATOM 696 N N . VAL A 1 98 ? 17.553 2.651 -9.607 1.00 95.00 98 VAL A N 1
ATOM 697 C CA . VAL A 1 98 ? 17.956 3.180 -10.920 1.00 95.00 98 VAL A CA 1
ATOM 698 C C . VAL A 1 98 ? 17.523 2.239 -12.060 1.00 95.00 98 VAL A C 1
ATOM 700 O O . VAL A 1 98 ? 17.457 1.028 -11.840 1.00 95.00 98 VAL A O 1
ATOM 703 N N . PRO A 1 99 ? 17.289 2.729 -13.291 1.00 92.38 99 PRO A N 1
ATOM 704 C CA . PRO A 1 99 ? 16.802 1.888 -14.391 1.00 92.38 99 PRO A CA 1
ATOM 705 C C . PRO A 1 99 ? 17.654 0.641 -14.672 1.00 92.38 99 PRO A C 1
ATOM 707 O O . PRO A 1 99 ? 17.120 -0.426 -14.952 1.00 92.38 99 PRO A O 1
ATOM 710 N N . SER A 1 100 ? 18.978 0.740 -14.522 1.00 92.88 100 SER A N 1
ATOM 711 C CA . SER A 1 100 ? 19.906 -0.387 -14.695 1.00 92.88 100 SER A CA 1
ATOM 712 C C . SER A 1 100 ? 19.812 -1.456 -13.600 1.00 92.88 100 SER A C 1
ATOM 714 O O . SER A 1 100 ? 20.375 -2.534 -13.762 1.00 92.88 100 SER A O 1
ATOM 716 N N . SER A 1 101 ? 19.127 -1.170 -12.489 1.00 94.44 101 SER A N 1
ATOM 717 C CA . SER A 1 101 ? 18.903 -2.121 -11.394 1.00 94.44 101 SER A CA 1
ATOM 718 C C . SER A 1 101 ? 17.632 -2.954 -11.567 1.00 94.44 101 SER A C 1
ATOM 720 O O . SER A 1 101 ? 17.432 -3.909 -10.818 1.00 94.44 101 SER A O 1
ATOM 722 N N . VAL A 1 102 ? 16.777 -2.616 -12.541 1.00 96.44 102 VAL A N 1
ATOM 723 C CA . VAL A 1 102 ? 15.563 -3.384 -12.831 1.00 96.44 102 VAL A CA 1
ATOM 724 C C . VAL A 1 102 ? 15.961 -4.785 -13.322 1.00 96.44 102 VAL A C 1
ATOM 726 O O . VAL A 1 102 ? 16.729 -4.895 -14.281 1.00 96.44 102 VAL A O 1
ATOM 729 N N . PRO A 1 103 ? 15.467 -5.870 -12.693 1.00 97.00 103 PRO A N 1
ATOM 730 C CA . PRO A 1 103 ? 15.798 -7.234 -13.096 1.00 97.00 103 PRO A CA 1
ATOM 731 C C . PRO A 1 103 ? 15.512 -7.505 -14.577 1.00 97.00 103 PRO A C 1
ATOM 733 O O . PRO A 1 103 ? 14.446 -7.159 -15.077 1.00 97.00 103 PRO A O 1
ATOM 736 N N . ALA A 1 104 ? 16.416 -8.216 -15.259 1.00 95.81 104 ALA A N 1
ATOM 737 C CA . ALA A 1 104 ? 16.315 -8.486 -16.699 1.00 95.81 104 ALA A CA 1
ATOM 738 C C . ALA A 1 104 ? 14.999 -9.169 -17.118 1.00 95.81 104 ALA A C 1
ATOM 740 O O . ALA A 1 104 ? 14.515 -8.935 -18.217 1.00 95.81 104 ALA A O 1
ATOM 741 N N . ARG A 1 105 ? 14.371 -9.951 -16.226 1.00 96.06 105 ARG A N 1
ATOM 742 C CA . ARG A 1 105 ? 13.044 -10.558 -16.457 1.00 96.06 105 ARG A CA 1
ATOM 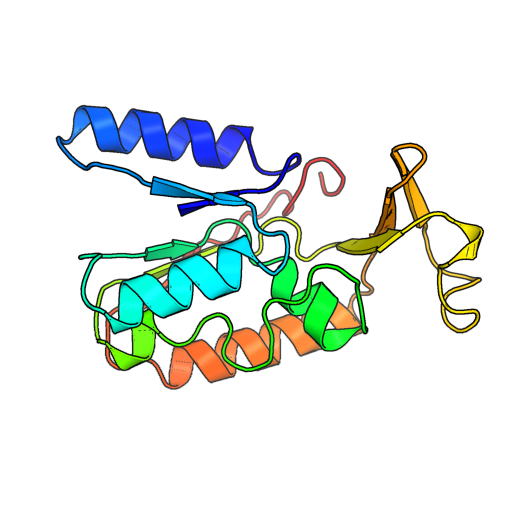743 C C . ARG A 1 105 ? 11.918 -9.539 -16.686 1.00 96.06 105 ARG A C 1
ATOM 745 O O . ARG A 1 105 ? 10.835 -9.919 -17.110 1.00 96.06 105 ARG A O 1
ATOM 752 N N . PHE A 1 106 ? 12.156 -8.269 -16.368 1.00 96.62 106 PHE A N 1
ATOM 753 C CA . PHE A 1 106 ? 11.219 -7.166 -16.531 1.00 96.62 106 PHE A CA 1
ATOM 754 C C . PHE A 1 106 ? 11.623 -6.207 -17.665 1.00 96.62 106 PHE A C 1
ATOM 756 O O . PHE A 1 106 ? 11.098 -5.099 -17.734 1.00 96.62 106 PHE A O 1
ATOM 763 N N . CYS A 1 107 ? 12.539 -6.601 -18.561 1.00 89.75 107 CYS A N 1
ATOM 764 C CA . CYS A 1 107 ? 13.036 -5.727 -19.632 1.00 89.75 107 CYS A CA 1
ATOM 765 C C . CYS A 1 107 ? 11.939 -5.224 -20.583 1.00 89.75 107 CYS A C 1
ATOM 767 O O . CYS A 1 107 ? 12.010 -4.085 -21.033 1.00 89.75 107 CYS A O 1
ATOM 769 N N . ASP A 1 108 ? 10.909 -6.035 -20.830 1.00 93.94 108 ASP A N 1
ATOM 770 C CA . ASP A 1 108 ? 9.815 -5.712 -21.758 1.00 93.94 108 ASP A CA 1
ATOM 771 C C . ASP A 1 108 ? 8.628 -5.019 -21.067 1.00 93.94 108 ASP A C 1
ATOM 773 O O . ASP A 1 108 ? 7.539 -4.884 -21.628 1.00 93.94 108 ASP A O 1
ATOM 777 N N . ARG A 1 109 ? 8.804 -4.600 -19.810 1.00 96.81 109 ARG A N 1
ATOM 778 C CA . ARG A 1 109 ? 7.744 -3.987 -19.007 1.00 96.81 109 ARG A CA 1
ATOM 779 C C . ARG A 1 109 ? 7.662 -2.483 -19.239 1.00 96.81 109 ARG A C 1
ATOM 781 O O . ARG A 1 109 ? 8.625 -1.826 -19.627 1.00 96.81 109 ARG A O 1
ATOM 788 N N . LYS A 1 110 ? 6.493 -1.910 -18.938 1.00 96.31 110 LYS A N 1
ATOM 789 C CA . LYS A 1 110 ? 6.301 -0.456 -18.945 1.00 96.31 110 LYS A CA 1
ATOM 790 C C . LYS A 1 110 ? 6.958 0.147 -17.703 1.00 96.31 110 LYS A C 1
ATOM 792 O O . LYS A 1 110 ? 6.440 0.002 -16.595 1.00 96.31 110 LYS A O 1
ATOM 797 N N . LEU A 1 111 ? 8.096 0.803 -17.910 1.00 95.50 111 LEU A N 1
ATOM 798 C CA . LEU A 1 111 ? 8.875 1.474 -16.872 1.00 95.50 111 LEU A CA 1
ATOM 799 C C . LEU A 1 111 ? 8.683 2.991 -16.946 1.00 95.50 111 LEU A C 1
ATOM 801 O O . LEU A 1 111 ? 8.703 3.579 -18.027 1.00 95.50 111 LEU A O 1
ATOM 805 N N . TYR A 1 112 ? 8.558 3.630 -15.789 1.00 93.44 112 TYR A N 1
ATOM 806 C CA . TYR A 1 112 ? 8.544 5.078 -15.639 1.00 93.44 112 TYR A CA 1
ATOM 807 C C . TYR A 1 112 ? 9.744 5.505 -14.798 1.00 93.44 112 TYR A C 1
ATOM 809 O O . TYR A 1 112 ? 9.905 5.070 -13.657 1.00 93.44 112 TYR A O 1
ATOM 817 N N . ALA A 1 113 ? 10.575 6.391 -15.340 1.00 90.00 113 ALA A N 1
ATOM 818 C CA . ALA A 1 113 ? 11.613 7.057 -14.562 1.00 90.00 113 ALA A CA 1
ATOM 819 C C . ALA A 1 113 ? 10.955 8.134 -13.686 1.00 90.00 113 ALA A C 1
ATOM 821 O O . ALA A 1 113 ? 10.721 9.253 -14.140 1.00 90.00 113 ALA A O 1
ATOM 822 N N . HIS A 1 114 ? 10.600 7.780 -12.449 1.00 88.44 114 HIS A N 1
ATOM 823 C CA . HIS A 1 114 ? 9.944 8.702 -11.520 1.00 88.44 114 HIS A CA 1
ATOM 824 C C . HIS A 1 114 ? 10.940 9.711 -10.942 1.00 88.44 114 HIS A C 1
ATOM 826 O O . HIS A 1 114 ? 10.660 10.905 -10.867 1.00 88.44 114 HIS A O 1
ATOM 832 N N . THR A 1 115 ? 12.137 9.238 -10.590 1.00 89.38 115 THR A N 1
ATOM 833 C CA . THR A 1 115 ? 13.292 10.074 -10.239 1.00 89.38 115 THR A CA 1
ATOM 834 C C . THR A 1 115 ? 14.560 9.474 -10.856 1.00 89.38 115 THR A C 1
ATOM 836 O O . THR A 1 1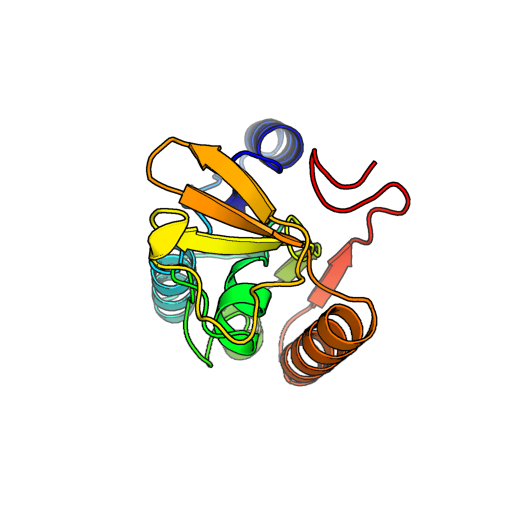15 ? 14.530 8.325 -11.303 1.00 89.38 115 THR A O 1
ATOM 839 N N . PRO A 1 116 ? 15.712 10.174 -10.836 1.00 90.06 116 PRO A N 1
ATOM 840 C CA . PRO A 1 116 ? 16.987 9.573 -11.238 1.00 90.06 116 PRO A CA 1
ATOM 841 C C . PRO A 1 116 ? 17.368 8.307 -10.451 1.00 90.06 116 PRO A C 1
ATOM 843 O O . PRO A 1 116 ? 18.202 7.537 -10.918 1.00 90.06 116 PRO A O 1
ATOM 846 N N . TYR A 1 117 ? 16.767 8.086 -9.276 1.00 92.25 117 TYR A N 1
ATOM 847 C CA . TYR A 1 117 ? 17.073 6.975 -8.372 1.00 92.25 117 TYR A CA 1
ATOM 848 C C . TYR A 1 117 ? 15.931 5.963 -8.228 1.00 92.25 117 TYR A C 1
ATOM 850 O O . TYR A 1 117 ? 16.111 4.952 -7.551 1.00 92.25 117 TYR A O 1
ATOM 858 N N . THR A 1 118 ? 14.771 6.220 -8.840 1.00 93.19 118 THR A N 1
ATOM 859 C CA . THR A 1 118 ? 13.561 5.409 -8.663 1.00 93.19 118 THR A CA 1
ATOM 860 C C . THR A 1 118 ? 12.880 5.163 -9.994 1.00 93.19 118 THR A C 1
ATOM 862 O O . THR A 1 118 ? 12.462 6.097 -10.684 1.00 93.19 118 THR A O 1
ATOM 865 N N . THR A 1 119 ? 12.712 3.885 -10.305 1.00 96.06 119 THR A N 1
ATOM 866 C CA . THR A 1 119 ? 11.989 3.406 -11.478 1.00 96.06 119 THR A CA 1
ATOM 867 C C . THR A 1 119 ? 10.711 2.729 -11.019 1.00 96.06 119 THR A C 1
ATOM 869 O O . THR A 1 119 ? 10.755 1.835 -10.179 1.00 96.06 119 THR A O 1
ATOM 872 N N . LEU A 1 120 ? 9.576 3.135 -11.577 1.00 96.94 120 LEU A N 1
ATOM 873 C CA . LEU A 1 120 ? 8.287 2.499 -11.327 1.00 96.94 120 LEU A CA 1
ATOM 874 C C . LEU A 1 120 ? 7.977 1.549 -12.479 1.00 96.94 120 LEU A C 1
ATOM 876 O O . LEU A 1 120 ? 8.006 1.957 -13.638 1.00 96.94 120 LEU A O 1
ATOM 880 N N . MET A 1 121 ? 7.672 0.294 -12.178 1.00 97.88 121 MET A N 1
ATOM 881 C CA . MET A 1 121 ? 7.225 -0.683 -13.169 1.00 97.88 121 MET A CA 1
ATOM 882 C C . MET A 1 121 ? 5.714 -0.870 -13.063 1.00 97.88 121 MET A C 1
ATOM 884 O O . MET A 1 121 ? 5.229 -1.207 -11.989 1.00 97.88 121 MET A O 1
ATOM 888 N N . ARG A 1 122 ? 4.976 -0.699 -14.166 1.00 98.06 122 ARG A N 1
ATOM 889 C CA . ARG A 1 122 ? 3.523 -0.945 -14.209 1.00 98.06 122 ARG A CA 1
ATOM 890 C C . ARG A 1 122 ? 3.216 -2.430 -13.991 1.00 98.06 122 ARG A C 1
ATOM 892 O O . ARG A 1 122 ? 3.803 -3.262 -14.690 1.00 98.06 122 ARG A O 1
ATOM 899 N N . THR A 1 123 ? 2.285 -2.754 -13.097 1.00 98.19 123 THR A N 1
ATOM 900 C CA . THR A 1 123 ? 1.769 -4.122 -12.909 1.00 98.19 123 THR A CA 1
ATOM 901 C C . THR A 1 123 ? 0.858 -4.557 -14.062 1.00 98.19 123 THR A C 1
ATOM 903 O O . THR A 1 123 ? 0.292 -3.729 -14.781 1.00 98.19 123 THR A O 1
ATOM 906 N N . THR A 1 124 ? 0.762 -5.866 -14.292 1.00 97.81 124 THR A N 1
ATOM 907 C CA . THR A 1 124 ? -0.170 -6.466 -15.264 1.00 97.81 124 THR A CA 1
ATOM 908 C C . THR A 1 124 ? -1.504 -6.832 -14.614 1.00 97.81 124 THR A C 1
ATOM 910 O O . THR A 1 124 ? -1.624 -6.858 -13.391 1.00 97.81 124 THR A O 1
ATOM 913 N N . GLU A 1 125 ? -2.513 -7.152 -15.428 1.00 96.44 125 GLU A N 1
ATOM 914 C CA . GLU A 1 125 ? -3.815 -7.620 -14.934 1.00 96.44 125 GLU A CA 1
ATOM 915 C C . GLU A 1 125 ? -3.687 -8.894 -14.085 1.00 96.44 125 GLU A C 1
ATOM 917 O O . GLU A 1 125 ? -4.241 -8.950 -12.990 1.00 96.44 125 GLU A O 1
ATOM 922 N N . ASP A 1 126 ? -2.891 -9.870 -14.536 1.00 98.19 126 ASP A N 1
ATOM 923 C CA . ASP A 1 126 ? -2.641 -11.116 -13.795 1.00 98.19 126 ASP A CA 1
ATOM 924 C C . ASP A 1 126 ? -1.950 -10.854 -12.447 1.00 98.19 126 ASP A C 1
ATOM 926 O O . ASP A 1 126 ? -2.278 -11.466 -11.430 1.00 98.19 126 ASP A O 1
ATOM 930 N N . GLU A 1 127 ? -1.007 -9.910 -12.409 1.00 98.38 127 GLU A N 1
ATOM 931 C CA . GLU A 1 127 ? -0.318 -9.532 -11.174 1.00 98.38 127 GLU A CA 1
ATOM 932 C C . GLU A 1 127 ? -1.262 -8.824 -10.200 1.00 98.38 127 GLU A C 1
ATOM 934 O O . GLU A 1 127 ? -1.279 -9.151 -9.014 1.00 98.38 127 GLU A O 1
ATOM 939 N N . ILE A 1 128 ? -2.083 -7.891 -10.692 1.00 97.06 128 ILE A N 1
ATOM 940 C CA . ILE A 1 128 ? -3.104 -7.214 -9.882 1.00 97.06 128 ILE A CA 1
ATOM 941 C C . ILE A 1 128 ? -4.116 -8.231 -9.347 1.00 97.06 128 ILE A C 1
ATOM 943 O O . ILE A 1 128 ? -4.504 -8.140 -8.181 1.00 97.06 128 ILE A O 1
ATOM 947 N N . PHE A 1 129 ? -4.519 -9.214 -10.157 1.00 98.06 129 PHE A N 1
ATOM 948 C CA . PHE A 1 129 ? -5.414 -10.284 -9.725 1.00 98.06 129 PHE A CA 1
ATOM 949 C C . PHE A 1 129 ? -4.823 -11.068 -8.546 1.00 98.06 129 PHE A C 1
ATOM 951 O O . PHE A 1 129 ? -5.492 -11.242 -7.524 1.00 98.06 129 PHE A O 1
ATOM 958 N N . GLU A 1 130 ? -3.559 -11.485 -8.636 1.00 98.50 130 GLU A N 1
ATOM 959 C CA . GLU A 1 130 ? -2.896 -12.217 -7.554 1.00 98.50 130 GLU A CA 1
ATOM 960 C C . GLU A 1 130 ? -2.698 -11.365 -6.294 1.00 98.50 130 GLU A C 1
ATOM 962 O O . GLU A 1 130 ? -2.962 -11.835 -5.182 1.00 98.50 130 GLU A O 1
ATOM 967 N N . ILE A 1 131 ? -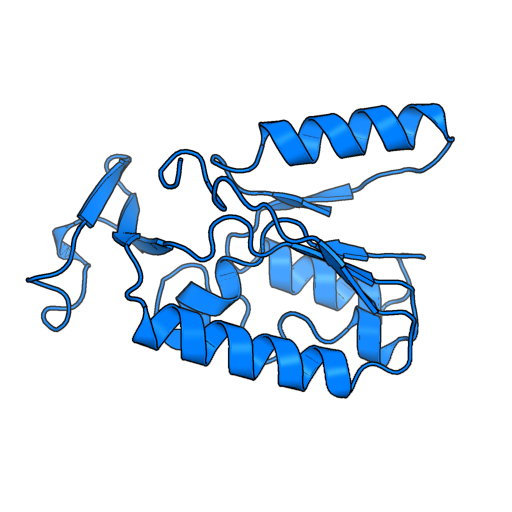2.322 -10.092 -6.444 1.00 98.38 131 ILE A N 1
ATOM 968 C CA . ILE A 1 131 ? -2.218 -9.157 -5.315 1.00 98.38 131 ILE A CA 1
ATOM 969 C C . ILE A 1 131 ? -3.588 -8.976 -4.647 1.00 98.38 131 ILE A C 1
ATOM 971 O O . ILE A 1 131 ? -3.698 -9.028 -3.418 1.00 98.38 131 ILE A O 1
ATOM 975 N N . GLY A 1 132 ? -4.653 -8.827 -5.437 1.00 98.06 132 GLY A N 1
ATOM 976 C CA . GLY A 1 132 ? -6.030 -8.752 -4.955 1.00 98.06 132 GLY A CA 1
ATOM 977 C C . GLY A 1 132 ? -6.457 -10.019 -4.214 1.00 98.06 132 GLY A C 1
ATOM 978 O O . GLY A 1 132 ? -7.024 -9.933 -3.123 1.00 98.06 132 GLY A O 1
ATOM 979 N N . ARG A 1 133 ? -6.116 -11.202 -4.738 1.00 98.44 133 ARG A N 1
ATOM 980 C CA . ARG A 1 133 ? -6.387 -12.494 -4.091 1.00 98.44 133 ARG A CA 1
ATOM 981 C C . ARG A 1 133 ? -5.696 -12.600 -2.730 1.00 98.44 133 ARG A C 1
ATOM 983 O O . ARG A 1 133 ? -6.337 -12.988 -1.753 1.00 98.44 133 ARG A O 1
ATOM 990 N N . VAL A 1 134 ? -4.414 -12.241 -2.639 1.00 97.88 134 VAL A N 1
ATOM 991 C CA . VAL A 1 134 ? -3.658 -12.243 -1.371 1.00 97.88 134 VAL A CA 1
ATOM 992 C C . VAL A 1 134 ? -4.230 -11.219 -0.387 1.00 97.88 134 VAL A C 1
ATOM 994 O O . VAL A 1 134 ? -4.390 -11.519 0.797 1.00 97.88 134 VAL A O 1
ATOM 997 N N . THR A 1 135 ? -4.601 -10.034 -0.873 1.00 98.19 135 THR A N 1
ATOM 998 C CA . THR A 1 135 ? -5.257 -8.987 -0.075 1.00 98.19 135 THR A CA 1
ATOM 999 C C . THR A 1 135 ? -6.569 -9.499 0.521 1.00 98.19 135 THR A C 1
ATOM 1001 O O . THR A 1 135 ? -6.785 -9.399 1.727 1.00 98.19 135 THR A O 1
ATOM 1004 N N . ALA A 1 136 ? -7.419 -10.126 -0.296 1.00 98.12 136 ALA A N 1
ATOM 1005 C CA . ALA A 1 136 ? -8.686 -10.697 0.147 1.00 98.12 136 ALA A CA 1
ATOM 1006 C C . ALA A 1 136 ? -8.491 -11.803 1.195 1.00 98.12 136 ALA A C 1
ATOM 1008 O O . ALA A 1 136 ? -9.223 -11.842 2.180 1.00 98.12 136 ALA A O 1
ATOM 1009 N N . GLN A 1 137 ? -7.482 -12.667 1.032 1.00 98.19 137 GLN A N 1
ATOM 1010 C CA . GLN A 1 137 ? -7.156 -13.704 2.019 1.00 98.19 137 GLN A CA 1
ATOM 1011 C C . GLN A 1 137 ? -6.759 -13.112 3.376 1.00 98.19 137 GLN A C 1
ATOM 1013 O O . GLN A 1 137 ? -7.223 -13.589 4.411 1.00 98.19 137 GLN A O 1
ATOM 1018 N N . LYS A 1 138 ? -5.943 -12.053 3.377 1.00 98.06 138 LYS A N 1
ATOM 1019 C CA . LYS A 1 138 ? -5.536 -11.348 4.602 1.00 98.06 138 LYS A CA 1
ATOM 1020 C C . LYS A 1 138 ? -6.730 -10.705 5.305 1.00 98.06 138 LYS A C 1
ATOM 1022 O O . LYS A 1 138 ? -6.892 -10.872 6.510 1.00 98.06 138 LYS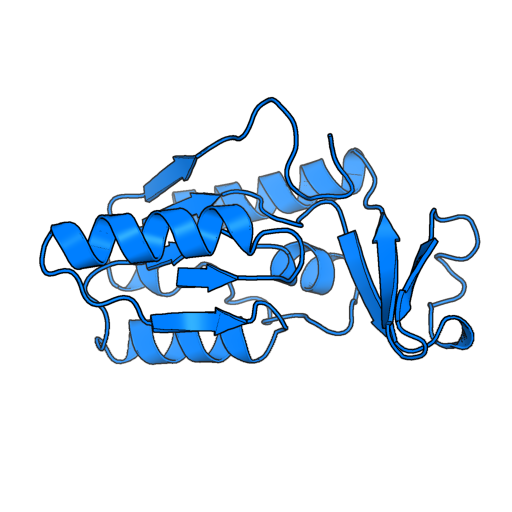 A O 1
ATOM 1027 N N . LEU A 1 139 ? -7.597 -10.031 4.550 1.00 98.00 139 LEU A N 1
ATOM 1028 C CA . LEU A 1 139 ? -8.805 -9.412 5.096 1.00 98.00 139 LEU A CA 1
ATOM 1029 C C . LEU A 1 139 ? -9.828 -10.439 5.596 1.00 98.00 139 LEU A C 1
ATOM 1031 O O . LEU A 1 139 ? -10.451 -10.215 6.627 1.00 98.00 139 LEU A O 1
ATOM 1035 N N . ALA A 1 140 ? -9.979 -11.577 4.916 1.00 97.88 140 ALA A N 1
ATOM 1036 C CA . ALA A 1 140 ? -10.878 -12.650 5.347 1.00 97.88 140 ALA A CA 1
ATOM 1037 C C . ALA A 1 140 ? -10.454 -13.286 6.683 1.00 97.88 140 ALA A C 1
ATOM 1039 O O . ALA A 1 140 ? -11.290 -13.847 7.386 1.00 97.88 140 ALA A O 1
ATOM 1040 N N . ALA A 1 141 ? -9.170 -13.192 7.040 1.00 97.69 141 ALA A N 1
ATOM 1041 C CA . ALA A 1 141 ? -8.637 -13.646 8.322 1.00 97.69 141 ALA A CA 1
ATOM 1042 C C . ALA A 1 141 ? -8.720 -12.582 9.439 1.00 97.69 141 ALA A C 1
ATOM 1044 O O . ALA A 1 141 ? -8.325 -12.858 10.574 1.00 97.69 141 ALA A O 1
ATOM 1045 N N . ALA A 1 142 ? -9.196 -11.367 9.143 1.00 97.88 142 ALA A N 1
ATOM 1046 C CA . ALA A 1 142 ? -9.308 -10.297 10.126 1.00 97.88 142 ALA A CA 1
ATOM 1047 C C . ALA A 1 142 ? -10.400 -10.594 11.166 1.00 97.88 142 ALA A C 1
ATOM 1049 O O . ALA A 1 142 ? -11.499 -11.030 10.834 1.00 97.88 142 ALA A O 1
ATOM 1050 N N . GLN A 1 143 ? -10.109 -10.305 12.435 1.00 97.12 143 GLN A N 1
ATOM 1051 C CA . GLN A 1 143 ? -11.052 -10.461 13.547 1.00 97.12 143 GLN A CA 1
ATOM 1052 C C . GLN A 1 143 ? -11.896 -9.195 13.777 1.00 97.12 143 GLN A C 1
ATOM 1054 O O . GLN A 1 143 ? -12.918 -9.251 14.456 1.00 97.12 143 GLN A O 1
ATOM 1059 N N . GLY A 1 144 ? -11.465 -8.055 13.223 1.00 95.31 144 GLY A N 1
ATOM 1060 C CA . GLY A 1 144 ? -12.125 -6.754 13.344 1.00 95.31 144 GLY A CA 1
ATOM 1061 C C . GLY A 1 144 ? -12.847 -6.304 12.066 1.00 95.31 144 GLY A C 1
ATOM 1062 O O . GLY A 1 144 ? -12.641 -6.884 10.992 1.00 95.31 144 GLY A O 1
ATOM 1063 N N . PRO A 1 145 ? -13.671 -5.241 12.149 1.00 97.38 145 PRO A N 1
ATOM 1064 C CA . PRO A 1 145 ? -14.362 -4.680 10.993 1.00 97.38 145 PRO A CA 1
ATOM 1065 C C . PRO A 1 145 ? -13.374 -4.279 9.897 1.00 97.38 145 PRO A C 1
ATOM 1067 O O . PRO A 1 145 ? -12.427 -3.535 10.150 1.00 97.38 145 PRO A O 1
ATOM 1070 N N . SER A 1 146 ? -13.611 -4.761 8.679 1.00 98.00 146 SER A N 1
ATOM 1071 C CA . SER A 1 146 ? -12.754 -4.499 7.524 1.00 98.00 146 SER A CA 1
ATOM 1072 C C . SER A 1 146 ? -13.590 -3.966 6.363 1.00 98.00 146 SER A C 1
ATOM 1074 O O . SER A 1 146 ? -14.566 -4.602 5.967 1.00 98.00 146 SER A O 1
ATOM 1076 N N . LEU A 1 147 ? -13.214 -2.807 5.820 1.00 98.00 147 LEU A N 1
ATOM 1077 C CA . LEU A 1 147 ? -13.859 -2.197 4.656 1.00 98.00 147 LEU A CA 1
ATOM 1078 C C . LEU A 1 147 ? -12.846 -1.996 3.527 1.00 98.00 147 LEU A C 1
ATOM 1080 O O . LEU A 1 147 ? -11.738 -1.515 3.756 1.00 98.00 147 LEU A O 1
ATOM 1084 N N . VAL A 1 148 ? -13.252 -2.314 2.300 1.00 97.94 148 VAL A N 1
ATOM 1085 C CA . VAL A 1 148 ? -12.485 -2.007 1.088 1.00 97.94 148 VAL A CA 1
ATOM 1086 C C . VAL A 1 148 ? -13.150 -0.837 0.375 1.00 97.94 148 VAL A C 1
ATOM 1088 O O . VAL A 1 148 ? -14.317 -0.920 -0.004 1.00 97.94 148 VAL A O 1
ATOM 1091 N N . LEU A 1 149 ? -12.405 0.248 0.184 1.00 96.56 149 LEU A N 1
ATOM 1092 C CA . LEU A 1 149 ? -12.796 1.376 -0.650 1.00 96.56 149 LEU A CA 1
ATOM 1093 C C . LEU A 1 149 ? -12.200 1.190 -2.046 1.00 96.56 149 LEU A C 1
ATOM 1095 O O . LEU A 1 149 ? -10.981 1.124 -2.205 1.00 96.56 149 LEU A O 1
ATOM 1099 N N . TRP A 1 150 ? -13.068 1.120 -3.053 1.00 95.31 150 TRP A N 1
ATOM 1100 C CA . TRP A 1 150 ? -12.663 0.916 -4.440 1.00 95.31 150 TRP A CA 1
ATOM 1101 C C . TRP A 1 150 ? -12.794 2.208 -5.263 1.00 95.31 150 TRP A C 1
ATOM 1103 O O . TRP A 1 150 ? -13.918 2.672 -5.472 1.00 95.31 150 TRP A O 1
ATOM 1113 N N . PRO A 1 151 ? -11.685 2.796 -5.746 1.00 95.00 151 PRO A N 1
ATOM 1114 C CA . PRO A 1 151 ? -11.730 3.955 -6.629 1.00 95.00 151 PRO A CA 1
ATOM 1115 C C . PRO A 1 151 ? -11.944 3.509 -8.086 1.00 95.00 151 PRO A C 1
ATOM 1117 O O . PRO A 1 151 ? -11.056 2.952 -8.722 1.00 95.00 151 PRO A O 1
ATOM 1120 N N . SER A 1 152 ? -13.140 3.744 -8.632 1.00 93.62 152 SER A N 1
ATOM 1121 C CA . SER A 1 152 ? -13.523 3.273 -9.976 1.00 93.62 152 SER A CA 1
ATOM 1122 C C . SER A 1 152 ? -12.793 3.959 -11.135 1.00 93.62 152 SER A C 1
ATOM 1124 O O . SER A 1 152 ? -12.830 3.446 -12.247 1.00 93.62 152 SER A O 1
ATOM 1126 N N . GLU A 1 153 ? -12.165 5.107 -10.886 1.00 94.12 153 GLU A N 1
ATOM 1127 C CA . GLU A 1 153 ? -11.449 5.914 -11.889 1.00 94.12 153 GLU A CA 1
ATOM 1128 C C . GLU A 1 153 ? -9.923 5.753 -11.791 1.00 94.12 153 GLU A C 1
ATOM 1130 O O . GLU A 1 153 ? -9.180 6.540 -12.364 1.00 94.12 153 GLU A O 1
ATOM 1135 N N . GLY A 1 154 ? -9.466 4.736 -11.055 1.00 95.81 154 GLY A N 1
ATOM 1136 C CA . GLY A 1 154 ? -8.062 4.352 -10.965 1.00 95.81 154 GLY A CA 1
ATOM 1137 C C . GLY A 1 154 ? -7.430 4.576 -9.593 1.00 95.81 154 GLY A C 1
ATOM 1138 O O . GLY A 1 154 ? -8.029 5.138 -8.670 1.00 95.81 154 GLY A O 1
ATOM 1139 N N . VAL A 1 155 ? -6.221 4.040 -9.425 1.00 96.88 155 VAL A N 1
ATOM 1140 C CA . VAL A 1 155 ? -5.592 3.852 -8.103 1.00 96.88 155 VAL A CA 1
ATOM 1141 C C . VAL A 1 155 ? -4.376 4.747 -7.845 1.00 96.88 155 VAL A C 1
ATOM 1143 O O . VAL A 1 155 ? -3.811 4.714 -6.747 1.00 96.88 155 VAL A O 1
ATOM 1146 N N . SER A 1 156 ? -3.945 5.538 -8.829 1.00 95.75 156 SER A N 1
ATOM 1147 C CA . SER A 1 156 ? -2.783 6.426 -8.720 1.00 95.75 156 SER A CA 1
ATOM 1148 C C . SER A 1 156 ? -2.822 7.558 -9.750 1.00 95.75 156 SER A C 1
ATOM 1150 O O . SER A 1 156 ? -3.611 7.549 -10.685 1.00 95.75 156 SER A O 1
ATOM 1152 N N . ASP A 1 157 ? -1.915 8.529 -9.641 1.00 91.56 157 ASP A N 1
ATOM 1153 C CA . ASP A 1 157 ? -1.752 9.569 -10.667 1.00 91.56 157 ASP A CA 1
ATOM 1154 C C . ASP A 1 157 ? -1.364 9.032 -12.061 1.00 91.56 157 ASP A C 1
ATOM 1156 O O . ASP A 1 157 ? -1.564 9.735 -13.052 1.00 91.56 157 ASP A O 1
ATOM 1160 N N . TYR A 1 158 ? -0.823 7.810 -12.150 1.00 89.38 158 TYR A N 1
ATOM 1161 C CA . TYR A 1 158 ? -0.496 7.135 -13.415 1.00 89.38 158 TYR A CA 1
ATOM 1162 C C . TYR A 1 158 ? -1.636 6.244 -13.932 1.00 89.38 158 TYR A C 1
ATOM 1164 O O . TYR A 1 158 ? -1.510 5.639 -15.000 1.00 89.38 158 TYR A O 1
ATOM 1172 N N . ASP A 1 159 ? -2.723 6.137 -13.176 1.00 90.56 159 ASP A N 1
ATOM 1173 C CA . ASP A 1 159 ? -3.880 5.295 -13.445 1.00 90.56 159 ASP A CA 1
ATOM 1174 C C . ASP A 1 159 ? -5.144 6.150 -13.345 1.00 90.56 159 ASP A C 1
ATOM 1176 O O . ASP A 1 159 ? -5.735 6.268 -12.277 1.00 90.56 159 ASP A O 1
ATOM 1180 N N . ARG A 1 160 ? -5.480 6.819 -14.450 1.00 81.31 160 ARG A N 1
ATOM 1181 C CA . ARG A 1 160 ? -6.633 7.711 -14.609 1.00 81.31 160 ARG A CA 1
ATOM 1182 C C . ARG A 1 160 ? -7.310 7.451 -15.947 1.00 81.31 160 ARG A C 1
ATOM 1184 O O . ARG A 1 160 ? -6.575 7.072 -16.892 1.00 81.31 160 ARG A O 1
#

Radius of gyration: 15.39 Å; chains: 1; bounding box: 34×32×42 Å

Sequence (160 aa):
ITAFGVTTPAVNHCVRLFSGHSIEAIVFPANGAGGRKMESLVDAGEFDAVLDLTTTELADEFLGGTATAGPERLTAAGRKGIPQLIAPGAVDMVNFGVPSSVPARFCDRKLYAHTPYTTLMRTTEDEIFEIGRVTAQKLAAAQGPSLVLWPSEGVSDYDR